Protein AF-A0A962M8Y6-F1 (afdb_monomer_lite)

Secondary structure (DSSP, 8-state):
-HHHHHHHHHHS--SEEEEEEETTT--SHHHHHTT-EEEEEPPP-EEEEETTEEEEGGGG-HHHHTTSTT--TTS-HHHHHHHTT--EEE---EEEEEEE--

Foldseek 3Di:
DLVVVVVCVVPDDDFKDKDKAFPVPDPCPVVVVVVWDFPDWFAKAKFKQDPNDTHHCVCQQLVNCVPDPQDDPPDDSCVSCVVVVIDMDIGRTITMIMDGDD

Sequence (102 aa):
ANRLLKKFKQDNTWSQVISYADRRWSDGDLYFKLNFKLNHINPPGYYYIIDGTRKHRWNYRKDVLKTWDNYADNKTEFQITSEKGIGRVWDCGTMLFILENK

pLDDT: mean 93.29, std 3.56, range [76.12, 98.06]

Radius of gyration: 19.2 Å; chains: 1; bounding box: 42×22×49 Å

Structure (mmCIF, N/CA/C/O backbone):
data_AF-A0A962M8Y6-F1
#
_entry.id   AF-A0A962M8Y6-F1
#
loop_
_atom_site.group_PDB
_atom_site.id
_atom_site.type_symbol
_atom_site.label_atom_id
_atom_site.label_alt_id
_atom_site.label_comp_id
_atom_site.label_asym_id
_atom_site.label_entity_id
_atom_site.label_seq_id
_atom_site.pdbx_PDB_ins_code
_atom_site.Cartn_x
_atom_site.Cartn_y
_atom_site.Cartn_z
_atom_site.occupancy
_atom_site.B_iso_or_equiv
_atom_site.auth_seq_id
_atom_site.auth_comp_id
_atom_site.auth_asym_id
_atom_site.auth_atom_id
_atom_site.pdbx_PDB_model_num
ATOM 1 N N . ALA A 1 1 ? -14.526 -10.928 10.982 1.00 77.25 1 ALA A N 1
ATOM 2 C CA . ALA A 1 1 ? -13.679 -9.902 11.633 1.00 77.25 1 ALA A CA 1
ATOM 3 C C . ALA A 1 1 ? -14.010 -9.686 13.117 1.00 77.25 1 ALA A C 1
ATOM 5 O O . ALA A 1 1 ? -13.115 -9.842 13.937 1.00 77.25 1 ALA A O 1
ATOM 6 N N . ASN A 1 2 ? -15.265 -9.393 13.494 1.00 87.25 2 ASN A N 1
ATOM 7 C CA . ASN A 1 2 ? -15.619 -9.001 14.872 1.00 87.25 2 ASN A CA 1
ATOM 8 C C . ASN A 1 2 ? -15.166 -9.996 15.969 1.00 87.25 2 ASN A C 1
ATOM 10 O O . ASN A 1 2 ? -14.604 -9.592 16.979 1.00 87.25 2 ASN A O 1
ATOM 14 N N . ARG A 1 3 ? -15.326 -11.311 15.746 1.00 94.62 3 ARG A N 1
ATOM 15 C CA . ARG A 1 3 ? -14.891 -12.352 16.703 1.00 94.62 3 ARG A CA 1
ATOM 16 C C . ARG A 1 3 ? -13.381 -12.328 16.976 1.00 94.62 3 ARG A C 1
ATOM 18 O O . ARG A 1 3 ? -12.982 -12.423 18.130 1.00 94.62 3 ARG A O 1
ATOM 25 N N . LEU A 1 4 ? -12.564 -12.172 15.931 1.00 94.62 4 LEU A N 1
ATOM 26 C CA . LEU A 1 4 ? -11.102 -12.135 16.043 1.00 94.62 4 LEU A CA 1
ATOM 27 C C . LEU A 1 4 ? -10.639 -10.863 16.757 1.00 94.62 4 LEU A C 1
ATOM 29 O O . LEU A 1 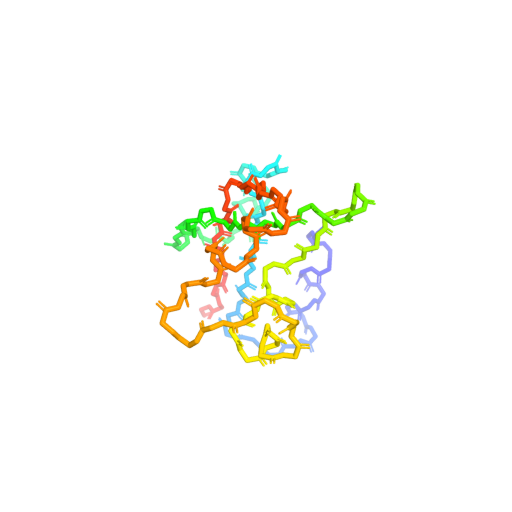4 ? -9.848 -10.939 17.688 1.00 94.62 4 LEU A O 1
ATOM 33 N N . LEU A 1 5 ? -11.191 -9.708 16.370 1.00 95.00 5 LEU A N 1
ATOM 34 C CA . LEU A 1 5 ? -10.881 -8.434 17.018 1.00 95.00 5 LEU A CA 1
ATOM 35 C C . LEU A 1 5 ? -11.287 -8.445 18.497 1.00 95.00 5 LEU A C 1
ATOM 37 O O . LEU A 1 5 ? -10.527 -7.989 19.343 1.00 95.00 5 LEU A O 1
ATOM 41 N N . LYS A 1 6 ? -12.461 -9.000 18.825 1.00 94.88 6 LYS A N 1
ATOM 42 C CA . LYS A 1 6 ? -12.904 -9.161 20.215 1.00 94.88 6 LYS A CA 1
ATOM 43 C C . LYS A 1 6 ? -11.933 -10.029 21.012 1.00 94.88 6 LYS A C 1
ATOM 45 O O . LYS A 1 6 ? -11.557 -9.636 22.109 1.00 94.88 6 LYS A O 1
ATOM 50 N N . LYS A 1 7 ? -11.512 -11.170 20.458 1.00 97.00 7 LYS A N 1
ATOM 51 C CA . LYS A 1 7 ? -10.552 -12.066 21.113 1.00 97.00 7 LYS A CA 1
ATOM 52 C C . LYS A 1 7 ? -9.198 -11.380 21.325 1.00 97.00 7 LYS A C 1
ATOM 54 O O . LYS A 1 7 ? -8.682 -11.405 22.433 1.00 97.00 7 LYS A O 1
ATOM 59 N N . PHE A 1 8 ? -8.692 -10.663 20.318 1.00 95.88 8 PHE A N 1
ATOM 60 C CA . PHE A 1 8 ? -7.471 -9.860 20.436 1.00 95.88 8 PHE A CA 1
ATOM 61 C C . PHE A 1 8 ? -7.546 -8.849 21.590 1.00 95.88 8 PHE A C 1
ATOM 63 O O . PHE A 1 8 ? -6.642 -8.820 22.419 1.00 95.88 8 PHE A O 1
ATOM 70 N N . LYS A 1 9 ? -8.643 -8.080 21.682 1.00 94.75 9 LYS A N 1
ATOM 71 C CA . LYS A 1 9 ? -8.856 -7.088 22.752 1.00 94.75 9 LYS A CA 1
ATOM 72 C C . LYS A 1 9 ? -8.932 -7.696 24.156 1.00 94.75 9 LYS A C 1
ATOM 74 O O . LYS A 1 9 ? -8.698 -6.980 25.119 1.00 94.75 9 LYS A O 1
ATOM 79 N N . GLN A 1 10 ? -9.335 -8.962 24.274 1.00 95.81 10 GLN A N 1
ATOM 80 C CA . GLN A 1 10 ? -9.437 -9.669 25.554 1.00 95.81 10 GLN A CA 1
ATOM 81 C C . GLN A 1 10 ? -8.095 -10.255 25.994 1.00 95.81 10 GLN A C 1
ATOM 83 O O . GLN A 1 10 ? -7.788 -10.244 27.180 1.00 95.81 10 GLN A O 1
ATOM 88 N N . ASP A 1 11 ? -7.311 -10.760 25.041 1.00 97.31 11 ASP A N 1
ATOM 89 C CA . ASP A 1 11 ? -6.089 -11.514 25.331 1.00 97.31 11 ASP A CA 1
ATOM 90 C C . ASP A 1 11 ? -4.833 -10.637 25.398 1.00 97.31 11 ASP A C 1
ATOM 92 O O . ASP A 1 11 ? -3.772 -11.118 25.789 1.00 97.31 11 ASP A O 1
ATOM 96 N N . ASN A 1 12 ? -4.925 -9.371 24.985 1.00 95.81 12 ASN A N 1
ATOM 97 C CA . ASN A 1 12 ? -3.775 -8.481 24.869 1.00 95.81 12 ASN A CA 1
ATOM 98 C C . ASN A 1 12 ? -4.063 -7.127 25.509 1.00 95.81 12 ASN A C 1
ATOM 100 O O . ASN A 1 12 ? -5.139 -6.556 25.328 1.00 95.81 12 ASN A O 1
ATOM 104 N N . THR A 1 13 ? -3.053 -6.563 26.166 1.00 95.00 13 THR A N 1
ATOM 105 C CA . THR A 1 13 ? -3.022 -5.133 26.476 1.00 95.00 13 THR A CA 1
ATOM 106 C C . THR A 1 13 ? -2.729 -4.371 25.190 1.00 95.00 13 THR A C 1
ATOM 108 O O . THR A 1 13 ? -1.762 -4.668 24.491 1.00 95.00 13 THR A O 1
ATOM 111 N N . TRP A 1 14 ? -3.561 -3.389 24.857 1.00 95.81 14 TRP A N 1
ATOM 112 C CA . TRP A 1 14 ? -3.433 -2.628 23.618 1.00 95.81 14 TRP A CA 1
ATOM 113 C C . TRP A 1 14 ? -3.850 -1.174 23.835 1.00 95.81 14 TRP A C 1
ATOM 115 O O . TRP A 1 14 ? -4.734 -0.884 24.640 1.00 95.81 14 TRP A O 1
ATOM 125 N N . SER A 1 15 ? -3.218 -0.268 23.093 1.00 96.06 15 SER A N 1
ATOM 126 C CA . SER A 1 15 ? -3.550 1.162 23.047 1.00 96.06 15 SER A CA 1
ATOM 127 C C . SER A 1 15 ? -4.163 1.555 21.705 1.00 96.06 15 SER A C 1
ATOM 129 O O . SER A 1 15 ? -5.075 2.376 21.644 1.00 96.06 15 SER A O 1
ATOM 131 N N . GLN A 1 16 ? -3.688 0.946 20.616 1.00 96.50 16 GLN A N 1
ATOM 132 C CA . GLN A 1 16 ? -4.096 1.290 19.263 1.00 96.50 16 GLN A CA 1
ATOM 133 C C . GLN A 1 16 ? -4.026 0.075 18.332 1.00 96.50 16 GLN A C 1
ATOM 135 O O . GLN A 1 16 ? -3.123 -0.753 18.437 1.00 96.50 16 GLN A O 1
ATOM 140 N N . VAL A 1 17 ? -4.965 -0.008 17.389 1.00 96.75 17 VAL A N 1
ATOM 141 C CA . VAL A 1 17 ? -4.911 -0.921 16.243 1.00 96.75 17 VAL A CA 1
ATOM 142 C C . VAL A 1 17 ? -4.963 -0.092 14.968 1.00 96.75 17 VAL A C 1
ATOM 144 O O . VAL A 1 17 ? -5.912 0.661 14.752 1.00 96.75 17 VAL A O 1
ATOM 147 N N . ILE A 1 18 ? -3.954 -0.257 14.114 1.00 97.19 18 ILE A N 1
ATOM 148 C CA . ILE A 1 18 ? -3.882 0.372 12.794 1.00 97.19 18 ILE A CA 1
ATOM 149 C C . ILE A 1 18 ? -4.141 -0.697 11.737 1.00 97.19 18 ILE A C 1
ATOM 151 O O . ILE A 1 18 ? -3.589 -1.796 11.799 1.00 97.19 18 ILE A O 1
ATOM 155 N N . SER A 1 19 ? -4.981 -0.386 10.758 1.00 96.50 19 SER A N 1
ATOM 156 C CA . SER A 1 19 ? -5.265 -1.279 9.641 1.00 96.50 19 SER A CA 1
ATOM 157 C C . SER A 1 19 ? -5.433 -0.494 8.348 1.00 96.50 19 SER A C 1
ATOM 159 O O . SER A 1 19 ? -5.817 0.672 8.364 1.00 96.50 19 SER A O 1
ATOM 161 N N . TYR A 1 20 ? -5.148 -1.142 7.223 1.00 96.31 20 TYR A N 1
ATOM 162 C CA . TYR A 1 20 ? -5.227 -0.545 5.896 1.00 96.31 20 TYR A CA 1
ATOM 163 C C . TYR A 1 20 ? -6.264 -1.298 5.070 1.00 96.31 20 TYR A C 1
ATOM 165 O O . TYR A 1 20 ? -6.212 -2.525 4.985 1.00 96.31 20 TYR A O 1
ATOM 173 N N . ALA A 1 21 ? -7.183 -0.566 4.445 1.00 96.25 21 ALA A N 1
ATOM 174 C CA . ALA A 1 21 ? -8.181 -1.115 3.538 1.00 96.25 21 ALA A CA 1
ATOM 175 C C . ALA A 1 21 ? -7.847 -0.728 2.095 1.00 96.25 21 ALA A C 1
ATOM 177 O O . ALA A 1 21 ? -7.706 0.455 1.782 1.00 96.25 21 ALA A O 1
ATOM 178 N N . ASP A 1 22 ? -7.729 -1.709 1.207 1.00 94.44 22 ASP A N 1
ATOM 179 C CA . ASP A 1 22 ? -7.519 -1.462 -0.219 1.00 94.44 22 ASP A CA 1
ATOM 180 C C . ASP A 1 22 ? -8.796 -0.913 -0.866 1.00 94.44 22 ASP A C 1
ATOM 182 O O . ASP A 1 22 ? -9.856 -1.542 -0.809 1.00 94.44 22 ASP A O 1
ATOM 186 N N . ARG A 1 23 ? -8.687 0.252 -1.511 1.00 94.94 23 ARG A N 1
ATOM 187 C CA . ARG A 1 23 ? -9.827 0.965 -2.104 1.00 94.94 23 ARG A CA 1
ATOM 188 C C . ARG A 1 23 ? -10.388 0.305 -3.362 1.00 94.94 23 ARG A C 1
ATOM 190 O O . ARG A 1 23 ? -11.449 0.702 -3.824 1.00 94.94 23 ARG A O 1
ATOM 197 N N . ARG A 1 24 ? -9.700 -0.693 -3.921 1.00 92.75 24 ARG A N 1
ATOM 198 C CA . ARG A 1 24 ? -10.219 -1.519 -5.025 1.00 92.75 24 ARG A CA 1
ATOM 199 C C . ARG A 1 24 ? -11.286 -2.503 -4.553 1.00 92.75 24 ARG A C 1
ATOM 201 O O . ARG A 1 24 ? -12.103 -2.939 -5.354 1.00 92.75 24 ARG A O 1
ATOM 208 N N . TRP A 1 25 ? -11.247 -2.865 -3.271 1.00 92.81 25 TRP A N 1
ATOM 209 C CA . TRP A 1 25 ? -12.052 -3.947 -2.698 1.00 92.81 25 TRP A CA 1
ATOM 210 C C . TRP A 1 25 ? -12.949 -3.496 -1.550 1.00 92.81 25 TRP A C 1
ATOM 212 O O . TRP A 1 25 ? -13.860 -4.225 -1.170 1.00 92.81 25 TRP A O 1
ATOM 222 N N . SER A 1 26 ? -12.671 -2.335 -0.958 1.00 93.81 26 SER A N 1
ATOM 223 C CA . SER A 1 26 ? -13.347 -1.868 0.243 1.00 93.81 26 SER A CA 1
ATOM 224 C C . SER A 1 26 ? -13.679 -0.385 0.158 1.00 93.81 26 SER A C 1
ATOM 226 O O . SER A 1 26 ? -12.856 0.434 -0.244 1.00 93.81 26 SER A O 1
ATOM 228 N N . ASP A 1 27 ? -14.879 -0.059 0.622 1.00 94.25 27 ASP A N 1
ATOM 229 C CA . ASP A 1 27 ? -15.380 1.285 0.915 1.00 94.25 27 ASP A CA 1
ATOM 230 C C . ASP A 1 27 ? -15.172 1.687 2.391 1.00 94.25 27 ASP A C 1
ATOM 232 O O . ASP A 1 27 ? -15.496 2.802 2.792 1.00 94.25 27 ASP A O 1
ATOM 236 N N . GLY A 1 28 ? -14.598 0.791 3.203 1.00 95.56 28 GLY A N 1
ATOM 237 C CA . GLY A 1 28 ? -14.345 1.013 4.623 1.00 95.56 28 GLY A CA 1
ATOM 238 C C . GLY A 1 28 ? -15.493 0.630 5.560 1.00 95.56 28 GLY A C 1
ATOM 239 O O . GLY A 1 28 ? -15.295 0.670 6.773 1.00 95.56 28 GLY A O 1
ATOM 240 N N . ASP A 1 29 ? -16.653 0.196 5.053 1.00 95.94 29 ASP A N 1
ATOM 241 C CA . ASP A 1 29 ? -17.859 -0.067 5.859 1.00 95.94 29 ASP A CA 1
ATOM 242 C C . ASP A 1 29 ? -17.611 -1.043 7.024 1.00 95.94 29 ASP A C 1
ATOM 244 O O . ASP A 1 29 ? -18.009 -0.801 8.167 1.00 95.94 29 ASP A O 1
ATOM 248 N N . LEU A 1 30 ? -16.843 -2.109 6.776 1.00 94.81 30 LEU A N 1
ATOM 249 C CA . LEU A 1 30 ? -16.436 -3.060 7.815 1.00 94.81 30 LEU A CA 1
ATOM 250 C C . LEU A 1 30 ? -15.706 -2.383 8.987 1.00 94.81 30 LEU A C 1
ATOM 252 O O . LEU A 1 30 ? -15.929 -2.739 10.143 1.00 94.81 30 LEU A O 1
ATOM 256 N N . TYR A 1 31 ? -14.816 -1.437 8.696 1.00 96.62 31 TYR A N 1
ATOM 257 C CA . TYR A 1 31 ? -14.012 -0.748 9.701 1.00 96.62 31 TYR A CA 1
ATOM 258 C C . TYR A 1 31 ? -14.868 0.220 10.513 1.00 96.62 31 TYR A C 1
ATOM 260 O O . TYR A 1 31 ? -14.799 0.198 11.745 1.00 96.62 31 TYR A O 1
ATOM 268 N N . PHE A 1 32 ? -15.738 0.983 9.846 1.00 96.12 32 PHE A N 1
ATOM 269 C CA . PHE A 1 32 ? -16.697 1.867 10.510 1.00 96.12 32 PHE A CA 1
ATOM 270 C C . PHE A 1 32 ? -17.609 1.087 11.469 1.00 96.12 32 PHE A C 1
ATOM 272 O O . PHE A 1 32 ? -17.745 1.464 12.632 1.00 96.12 32 PHE A O 1
ATOM 279 N N . LYS A 1 33 ? -18.133 -0.072 11.043 1.00 96.06 33 LYS A N 1
ATOM 280 C CA . LYS A 1 33 ? -18.946 -0.971 11.889 1.00 96.06 33 LYS A CA 1
ATOM 281 C C . LYS A 1 33 ? -18.196 -1.539 13.098 1.00 96.06 33 LYS A C 1
ATOM 283 O O . LYS A 1 33 ? -18.820 -1.929 14.081 1.00 96.06 33 LYS A O 1
ATOM 288 N N . LEU A 1 34 ? -16.867 -1.612 13.038 1.00 95.69 34 LEU A N 1
ATOM 289 C CA . LEU A 1 34 ? -16.008 -2.077 14.133 1.00 95.69 34 LEU A CA 1
ATOM 290 C C . LEU A 1 34 ? -15.462 -0.929 15.001 1.00 95.69 34 LEU A C 1
ATOM 292 O O . LEU A 1 34 ? -14.569 -1.162 15.819 1.00 95.69 34 LEU A O 1
ATOM 296 N N . ASN A 1 35 ? -16.014 0.281 14.854 1.00 95.44 35 ASN A N 1
ATOM 297 C CA . ASN A 1 35 ? -15.618 1.508 15.551 1.00 95.44 35 ASN A CA 1
ATOM 298 C C . ASN A 1 35 ? -14.190 1.988 15.247 1.00 95.44 35 ASN A C 1
ATOM 300 O O . ASN A 1 35 ? -13.622 2.760 16.021 1.00 95.44 35 ASN A O 1
ATOM 304 N N . PHE A 1 36 ? -13.601 1.564 14.126 1.00 97.31 36 PHE A N 1
ATOM 305 C CA . PHE A 1 36 ? -12.408 2.233 13.619 1.00 97.31 36 PHE A CA 1
ATOM 306 C C . PHE A 1 36 ? -12.789 3.604 13.060 1.00 97.31 36 PHE A C 1
ATOM 308 O O . PHE A 1 36 ? -13.867 3.800 12.499 1.00 97.31 36 PHE A O 1
ATOM 315 N N . LYS A 1 37 ? -11.855 4.541 13.159 1.00 97.75 37 LYS A N 1
ATOM 316 C CA . LYS A 1 37 ? -11.941 5.862 12.550 1.00 97.75 37 LYS A CA 1
ATOM 317 C C . LYS A 1 37 ? -11.022 5.920 11.343 1.00 97.75 37 LYS A C 1
ATOM 319 O O . LYS A 1 37 ? -9.879 5.467 11.410 1.00 97.75 37 LYS A O 1
ATOM 324 N N . LEU A 1 38 ? -11.519 6.484 10.247 1.00 97.81 38 LEU A N 1
ATOM 325 C CA . LEU A 1 38 ? -10.673 6.834 9.113 1.00 97.81 38 LEU A CA 1
ATOM 326 C C . LEU A 1 38 ? -9.694 7.919 9.568 1.00 97.81 38 LEU A C 1
ATOM 328 O O . LEU A 1 38 ? -10.118 8.955 10.074 1.00 97.81 38 LEU A O 1
ATOM 332 N N . ASN A 1 39 ? -8.400 7.672 9.403 1.00 97.75 39 ASN A N 1
ATOM 333 C CA . ASN A 1 39 ? -7.369 8.654 9.709 1.00 97.75 39 ASN A CA 1
ATOM 334 C C . ASN A 1 39 ? -6.989 9.451 8.457 1.00 97.75 39 ASN A C 1
ATOM 336 O O . ASN A 1 39 ? -7.092 10.672 8.465 1.00 97.75 39 ASN A O 1
ATOM 340 N N . HIS A 1 40 ? -6.605 8.771 7.371 1.00 97.44 40 HIS A N 1
ATOM 341 C CA . HIS A 1 40 ? -6.372 9.396 6.066 1.00 97.44 40 HIS A CA 1
ATOM 342 C C . HIS A 1 40 ? -6.439 8.377 4.920 1.00 97.44 40 HIS A C 1
ATOM 344 O O . HIS A 1 40 ? -6.517 7.164 5.130 1.00 97.44 40 HIS A O 1
ATOM 350 N N . ILE A 1 41 ? -6.404 8.891 3.690 1.00 97.12 41 ILE A N 1
ATOM 351 C CA . ILE A 1 41 ? -6.342 8.101 2.462 1.00 97.12 41 ILE A CA 1
ATOM 352 C C . ILE A 1 41 ? -4.933 8.205 1.887 1.00 97.12 41 ILE A C 1
ATOM 354 O O . ILE A 1 41 ? -4.449 9.300 1.609 1.00 97.12 41 ILE A O 1
ATOM 358 N N . ASN A 1 42 ? -4.294 7.058 1.679 1.00 95.31 42 ASN A N 1
ATOM 359 C CA . ASN A 1 42 ? -3.018 6.978 0.988 1.00 95.31 42 ASN A CA 1
ATOM 360 C C . ASN A 1 42 ? -3.213 7.139 -0.521 1.00 95.31 42 ASN A C 1
ATOM 362 O O . ASN A 1 42 ? -4.175 6.590 -1.079 1.00 95.31 42 ASN A O 1
ATOM 366 N N . PRO A 1 43 ? -2.285 7.835 -1.198 1.00 94.88 43 PRO A N 1
ATOM 367 C CA . PRO A 1 43 ? -2.314 7.942 -2.645 1.00 94.88 43 PRO A CA 1
ATOM 368 C C . PRO A 1 43 ? -2.141 6.562 -3.305 1.00 94.88 43 PRO A C 1
ATOM 370 O O . PRO A 1 43 ? -1.612 5.636 -2.682 1.00 94.88 43 PRO A O 1
ATOM 373 N N . PRO A 1 44 ? -2.559 6.423 -4.574 1.00 94.00 44 PRO A N 1
ATOM 374 C CA . PRO A 1 44 ? -2.273 5.254 -5.395 1.00 94.00 44 PRO A CA 1
ATOM 375 C C . PRO A 1 44 ? -0.814 4.794 -5.355 1.00 94.00 44 PRO A C 1
ATOM 377 O O . PRO A 1 44 ? 0.118 5.578 -5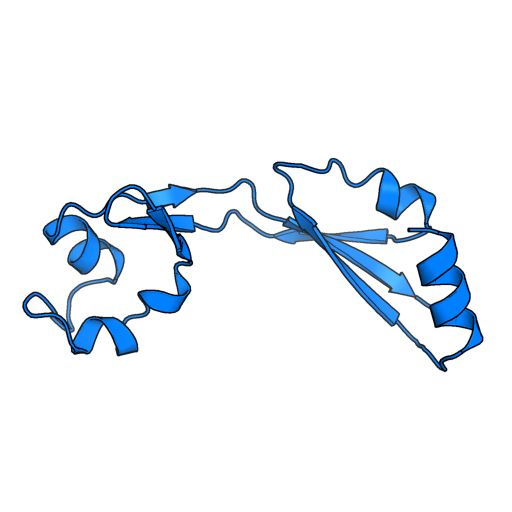.549 1.00 94.00 44 PRO A O 1
ATOM 380 N N . GLY A 1 45 ? -0.628 3.494 -5.156 1.00 91.88 45 GLY A N 1
ATOM 381 C CA . GLY A 1 45 ? 0.596 2.778 -5.471 1.00 91.88 45 GLY A CA 1
ATOM 382 C C . GLY A 1 45 ? 0.617 2.313 -6.928 1.00 91.88 45 GLY A C 1
ATOM 383 O O . GLY A 1 45 ? -0.341 2.478 -7.686 1.00 91.88 45 GLY A O 1
ATOM 384 N N . TYR A 1 46 ? 1.731 1.702 -7.329 1.00 92.69 46 TYR A N 1
ATOM 385 C CA . TYR A 1 46 ? 1.863 1.078 -8.6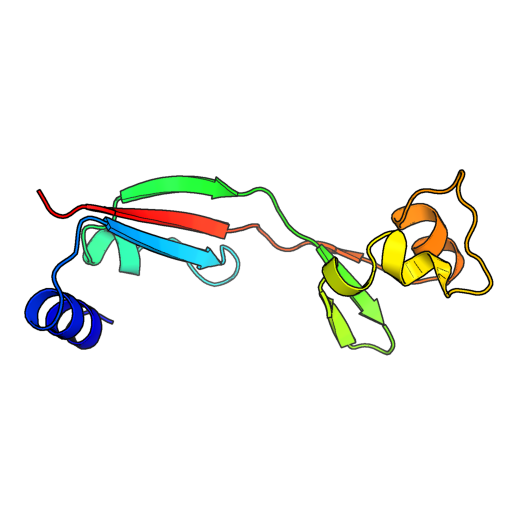43 1.00 92.69 46 TYR A CA 1
ATOM 386 C C . TYR A 1 46 ? 2.593 -0.260 -8.570 1.00 92.69 46 TYR A C 1
ATOM 388 O O . TYR A 1 46 ? 3.394 -0.528 -7.670 1.00 92.69 46 TYR A O 1
ATOM 396 N N . TYR A 1 47 ? 2.311 -1.085 -9.570 1.00 93.94 47 TYR A N 1
ATOM 397 C CA . TYR A 1 47 ? 2.916 -2.382 -9.825 1.00 93.94 47 TYR A CA 1
ATOM 398 C C . TYR A 1 47 ? 3.500 -2.380 -11.232 1.00 93.94 47 TYR A C 1
ATOM 400 O O . TYR A 1 47 ? 2.945 -1.758 -12.138 1.00 93.94 47 TYR A O 1
ATOM 408 N N . TYR A 1 48 ? 4.588 -3.111 -11.424 1.00 94.06 48 TYR A N 1
ATOM 409 C CA . TYR A 1 48 ? 5.128 -3.396 -12.747 1.00 94.06 48 TYR A CA 1
ATOM 410 C C . TYR A 1 48 ? 4.522 -4.684 -13.296 1.00 94.06 48 TYR A C 1
ATOM 412 O O . TYR A 1 48 ? 4.278 -5.622 -12.533 1.00 94.06 48 TYR A O 1
ATOM 420 N N . ILE A 1 49 ? 4.278 -4.734 -14.604 1.00 92.94 49 ILE A N 1
ATOM 421 C CA . ILE A 1 49 ? 3.907 -5.971 -15.297 1.00 92.94 49 ILE A CA 1
ATOM 422 C C . ILE A 1 49 ? 5.174 -6.552 -15.911 1.00 92.94 49 ILE A C 1
ATOM 424 O O . ILE A 1 49 ? 5.697 -5.997 -16.871 1.00 92.94 49 ILE A O 1
ATOM 428 N N . ILE A 1 50 ? 5.644 -7.670 -15.365 1.00 89.69 50 ILE A N 1
ATOM 429 C CA . ILE A 1 50 ? 6.763 -8.432 -15.926 1.00 89.69 50 ILE A CA 1
ATOM 430 C C . ILE A 1 50 ? 6.255 -9.829 -16.236 1.00 89.69 50 ILE A C 1
ATOM 432 O O . ILE A 1 50 ? 5.669 -10.469 -15.360 1.00 89.69 50 ILE A O 1
ATOM 436 N N . ASP A 1 51 ? 6.420 -10.256 -17.487 1.00 88.44 51 ASP A N 1
ATOM 437 C CA . ASP A 1 51 ? 5.980 -11.563 -17.987 1.00 88.44 51 ASP A CA 1
ATOM 438 C C . ASP A 1 51 ? 4.505 -11.853 -17.653 1.00 88.44 51 ASP A C 1
ATOM 440 O O . ASP A 1 51 ? 4.141 -12.895 -17.110 1.00 88.44 51 ASP A O 1
ATOM 444 N N . GLY A 1 52 ? 3.638 -10.857 -17.871 1.00 89.31 52 GLY A N 1
ATOM 445 C CA . GLY A 1 52 ? 2.201 -10.943 -17.576 1.00 89.31 52 GLY A CA 1
ATOM 446 C C . GLY A 1 52 ? 1.836 -10.937 -16.084 1.00 89.31 52 GLY A C 1
ATOM 447 O O . GLY A 1 52 ? 0.654 -10.934 -15.743 1.00 89.31 52 GLY A O 1
ATOM 448 N N . THR A 1 53 ? 2.814 -10.879 -15.179 1.00 92.50 53 THR A N 1
ATOM 449 C CA . THR A 1 53 ? 2.594 -10.927 -13.730 1.00 92.50 53 THR A CA 1
ATOM 450 C C . THR A 1 53 ? 2.783 -9.557 -13.088 1.00 92.50 53 THR A C 1
ATOM 452 O O . THR A 1 53 ? 3.752 -8.847 -13.356 1.00 92.50 53 THR A O 1
ATOM 455 N N . ARG A 1 54 ? 1.882 -9.191 -12.167 1.00 91.62 54 ARG A N 1
ATOM 456 C CA . ARG A 1 54 ? 2.027 -7.975 -11.354 1.00 91.62 54 ARG A CA 1
ATOM 457 C C . ARG A 1 54 ? 3.100 -8.181 -10.291 1.00 91.62 54 ARG A C 1
ATOM 459 O O . ARG A 1 54 ? 2.994 -9.068 -9.446 1.00 91.62 54 ARG A O 1
ATOM 466 N N . LYS A 1 55 ? 4.116 -7.327 -10.303 1.00 93.44 55 LYS A N 1
ATOM 467 C CA . LYS A 1 55 ? 5.212 -7.316 -9.335 1.00 93.44 55 LYS A CA 1
ATOM 468 C C . LYS A 1 55 ? 5.221 -5.975 -8.608 1.00 93.44 55 LYS A C 1
ATOM 470 O O . LYS A 1 55 ? 5.091 -4.919 -9.224 1.00 93.44 55 LYS A O 1
ATOM 475 N N . HIS A 1 56 ? 5.339 -6.020 -7.286 1.00 91.56 56 HIS A N 1
ATOM 476 C CA . HIS A 1 56 ? 5.303 -4.817 -6.459 1.00 91.56 56 HIS A CA 1
ATOM 477 C C . HIS A 1 56 ? 6.500 -3.902 -6.763 1.00 91.56 56 HIS A C 1
ATOM 479 O O . HIS A 1 56 ? 7.620 -4.389 -6.929 1.00 91.56 56 HIS A O 1
ATOM 485 N N . ARG A 1 57 ? 6.279 -2.579 -6.788 1.00 89.75 57 ARG A N 1
ATOM 486 C CA . ARG A 1 57 ? 7.312 -1.561 -7.073 1.00 89.75 57 ARG A CA 1
ATOM 487 C C . ARG A 1 57 ? 8.572 -1.669 -6.211 1.00 89.75 57 ARG A C 1
ATOM 489 O O . ARG A 1 57 ? 9.655 -1.325 -6.659 1.00 89.75 57 ARG A O 1
ATOM 496 N N . TRP A 1 58 ? 8.449 -2.192 -4.990 1.00 90.56 58 TRP A N 1
ATOM 497 C CA . TRP A 1 58 ? 9.583 -2.369 -4.071 1.00 90.56 58 TRP A CA 1
ATOM 498 C C . TRP A 1 58 ? 10.713 -3.231 -4.649 1.00 90.56 58 TRP A C 1
ATOM 500 O O . TRP A 1 58 ? 11.881 -3.020 -4.327 1.00 90.56 58 TRP A O 1
ATOM 510 N N . ASN A 1 59 ? 10.376 -4.159 -5.543 1.00 89.88 59 ASN A N 1
ATOM 511 C CA . ASN A 1 59 ? 11.352 -5.026 -6.200 1.00 89.88 59 ASN A CA 1
ATOM 512 C C . ASN A 1 59 ? 12.153 -4.308 -7.298 1.00 89.88 59 ASN A C 1
ATOM 514 O O . ASN A 1 59 ? 13.070 -4.898 -7.850 1.00 89.88 59 ASN A O 1
ATOM 518 N N . TYR A 1 60 ? 11.813 -3.059 -7.619 1.00 90.62 60 TYR A N 1
ATOM 519 C CA . TYR A 1 60 ? 12.408 -2.288 -8.715 1.00 90.62 60 TYR A CA 1
ATOM 520 C C . TYR A 1 60 ? 12.943 -0.944 -8.239 1.00 90.62 60 TYR A C 1
ATOM 522 O O . TYR A 1 60 ? 13.101 -0.022 -9.024 1.00 90.62 60 TYR A O 1
ATOM 530 N N . ARG A 1 61 ? 13.243 -0.816 -6.946 1.00 91.06 61 ARG A N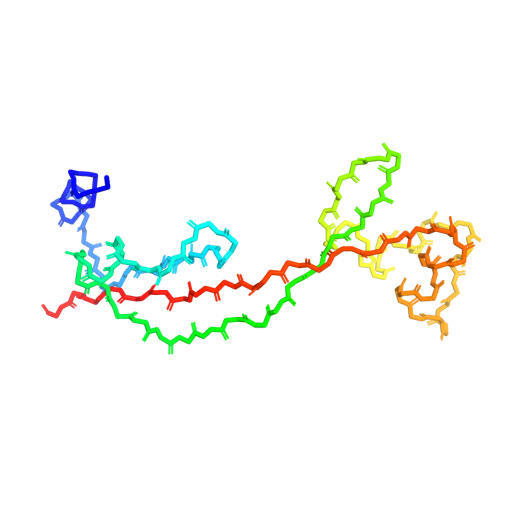 1
ATOM 531 C CA . ARG A 1 61 ? 13.923 0.369 -6.419 1.00 91.06 61 ARG A CA 1
ATOM 532 C C . ARG A 1 61 ? 15.296 0.523 -7.085 1.00 91.06 61 ARG A C 1
ATOM 534 O O . ARG A 1 61 ? 15.903 -0.462 -7.510 1.00 91.06 61 ARG A O 1
ATOM 541 N N . LYS A 1 62 ? 15.808 1.757 -7.157 1.00 88.69 62 LYS A N 1
ATOM 542 C CA . LYS A 1 62 ? 17.086 2.072 -7.827 1.00 88.69 62 LYS A CA 1
ATOM 543 C C . LYS A 1 62 ? 18.247 1.171 -7.392 1.00 88.69 62 LYS A C 1
ATOM 545 O O . LYS A 1 62 ? 19.043 0.786 -8.236 1.00 88.69 62 LYS A O 1
ATOM 550 N N . ASP A 1 63 ? 18.345 0.835 -6.109 1.00 90.31 63 ASP A N 1
ATOM 551 C CA . ASP A 1 63 ? 19.357 -0.074 -5.560 1.00 90.31 63 ASP A CA 1
ATOM 552 C C . ASP A 1 63 ? 19.300 -1.474 -6.185 1.00 90.31 63 ASP A C 1
ATOM 554 O O . ASP A 1 63 ? 20.346 -2.041 -6.485 1.00 90.31 63 ASP A O 1
ATOM 558 N N . VAL A 1 64 ? 18.100 -1.995 -6.450 1.00 91.38 64 VAL A N 1
ATOM 559 C CA . VAL A 1 64 ? 17.905 -3.279 -7.138 1.00 91.38 64 VAL A CA 1
ATOM 560 C C . VAL A 1 64 ? 18.227 -3.149 -8.628 1.00 91.38 64 VAL A C 1
ATOM 562 O O . VAL A 1 64 ? 18.918 -3.997 -9.195 1.00 91.38 64 VAL A O 1
ATOM 565 N N . LEU A 1 65 ? 17.782 -2.056 -9.256 1.00 91.06 65 LEU A N 1
ATOM 566 C CA . LEU A 1 65 ? 17.985 -1.807 -10.686 1.00 91.06 65 LEU A CA 1
ATOM 567 C C . LEU A 1 65 ? 19.453 -1.616 -11.075 1.00 91.06 65 LEU A C 1
ATOM 569 O O . LEU A 1 65 ? 19.772 -1.796 -12.242 1.00 91.06 65 LEU A O 1
ATOM 573 N N . LYS A 1 66 ? 20.357 -1.312 -10.135 1.00 92.44 66 LYS A N 1
ATOM 574 C CA . LYS A 1 66 ? 21.811 -1.234 -10.393 1.00 92.44 66 LYS A CA 1
ATOM 575 C C . LYS A 1 66 ? 22.396 -2.503 -11.009 1.00 92.44 66 LYS A C 1
ATOM 577 O O . LYS A 1 66 ? 23.436 -2.443 -11.650 1.00 92.44 66 LYS A O 1
ATOM 582 N N . THR A 1 67 ? 21.745 -3.641 -10.788 1.00 90.75 67 THR A N 1
ATOM 583 C CA . THR A 1 67 ? 22.154 -4.940 -11.338 1.00 90.75 67 THR A CA 1
ATOM 584 C C . THR A 1 67 ? 21.721 -5.150 -12.790 1.00 90.75 67 THR A C 1
ATOM 586 O O . THR A 1 67 ? 22.076 -6.161 -13.389 1.00 90.75 67 THR A O 1
ATOM 589 N N . TRP A 1 68 ? 20.937 -4.230 -13.360 1.00 91.25 68 TRP A N 1
ATOM 590 C CA . TRP A 1 68 ? 20.445 -4.335 -14.728 1.00 91.25 68 TRP A CA 1
ATOM 591 C C . TRP A 1 68 ? 21.462 -3.777 -15.721 1.00 91.25 68 TRP A C 1
ATOM 593 O O . TRP A 1 68 ? 22.124 -2.773 -15.478 1.00 91.25 68 TRP A O 1
ATOM 603 N N . ASP A 1 69 ? 21.517 -4.409 -16.884 1.00 91.75 69 ASP A N 1
ATOM 604 C CA . ASP A 1 69 ? 22.348 -4.055 -18.034 1.00 91.75 69 ASP A CA 1
ATOM 605 C C . ASP A 1 69 ? 22.100 -2.635 -18.567 1.00 91.75 69 ASP A C 1
ATOM 607 O O . ASP A 1 69 ? 23.038 -1.972 -19.001 1.00 91.75 69 ASP A O 1
ATOM 611 N N . ASN A 1 70 ? 20.861 -2.137 -18.501 1.00 90.81 70 ASN A N 1
ATOM 612 C CA . ASN A 1 70 ? 20.500 -0.792 -18.963 1.00 90.81 70 ASN A CA 1
ATOM 613 C C . ASN A 1 70 ? 20.498 0.276 -17.851 1.00 90.81 70 ASN A C 1
ATOM 615 O O . ASN A 1 70 ? 19.972 1.377 -18.053 1.00 90.81 70 ASN A O 1
ATOM 619 N N . TYR A 1 71 ? 21.041 -0.032 -16.668 1.00 92.31 71 TYR A N 1
ATOM 620 C CA . TYR A 1 71 ? 21.094 0.923 -15.565 1.00 92.31 71 TYR A CA 1
ATOM 621 C C . TYR A 1 71 ? 21.975 2.129 -15.904 1.00 92.31 71 TYR A C 1
ATOM 623 O O . TYR A 1 71 ? 23.103 1.994 -16.371 1.00 92.31 71 TYR A O 1
ATOM 631 N N . ALA A 1 72 ? 21.480 3.323 -15.582 1.00 90.12 72 ALA A N 1
ATOM 632 C CA . ALA A 1 72 ? 22.271 4.543 -15.590 1.00 90.12 72 ALA A CA 1
ATOM 633 C C . ALA A 1 72 ? 21.862 5.426 -14.407 1.00 90.12 72 ALA A C 1
ATOM 635 O O . ALA A 1 72 ? 20.673 5.624 -14.147 1.00 90.12 72 ALA A O 1
ATOM 636 N N . ASP A 1 73 ? 22.843 5.965 -13.681 1.00 90.81 73 ASP A N 1
ATOM 637 C CA . ASP A 1 73 ? 22.594 6.658 -12.410 1.00 90.81 73 ASP A CA 1
ATOM 638 C C . ASP A 1 73 ? 21.782 7.956 -12.581 1.00 90.81 73 ASP A C 1
ATOM 640 O O . ASP A 1 73 ? 20.939 8.303 -11.746 1.00 90.81 73 ASP A O 1
ATOM 644 N N . ASN A 1 74 ? 21.957 8.606 -13.734 1.00 92.75 74 ASN A N 1
ATOM 645 C CA . ASN A 1 74 ? 21.221 9.797 -14.151 1.00 92.75 74 ASN A CA 1
ATOM 646 C C . ASN A 1 74 ? 19.764 9.517 -14.564 1.00 92.75 74 ASN A C 1
ATOM 648 O O . ASN A 1 74 ? 18.994 10.463 -14.729 1.00 92.75 74 ASN A O 1
ATOM 652 N N . LYS A 1 75 ? 19.363 8.250 -14.727 1.00 91.69 75 LYS A N 1
ATOM 653 C CA . LYS A 1 75 ? 17.989 7.876 -15.074 1.00 91.69 75 LYS A CA 1
ATOM 654 C C . LYS A 1 75 ? 17.160 7.619 -13.825 1.00 91.69 75 LYS A C 1
ATOM 656 O O . LYS A 1 75 ? 17.640 7.186 -12.777 1.00 91.69 75 LYS A O 1
ATOM 661 N N . THR A 1 76 ? 15.872 7.892 -13.932 1.00 90.31 76 THR A N 1
ATOM 662 C CA . THR A 1 76 ? 14.874 7.514 -12.930 1.00 90.31 76 THR A CA 1
ATOM 663 C C . THR A 1 76 ? 14.521 6.032 -13.054 1.00 90.31 76 THR A C 1
ATOM 665 O O . THR A 1 76 ? 14.675 5.430 -14.115 1.00 90.31 76 THR A O 1
ATOM 668 N N . GLU A 1 77 ? 13.980 5.451 -11.980 1.00 90.06 77 GLU A N 1
ATOM 669 C CA . GLU A 1 77 ? 13.414 4.090 -11.982 1.00 90.06 77 GLU A CA 1
ATOM 670 C C . GLU A 1 77 ? 12.460 3.873 -13.167 1.00 90.06 77 GLU A C 1
ATOM 672 O O . GLU A 1 77 ? 12.514 2.859 -13.865 1.00 90.06 77 GLU A O 1
ATOM 677 N N . PHE A 1 78 ? 11.607 4.866 -13.428 1.00 89.12 78 PHE A N 1
ATOM 678 C CA . PHE A 1 78 ? 10.648 4.801 -14.517 1.00 89.12 78 PHE A CA 1
ATOM 679 C C . PHE A 1 78 ? 11.315 4.769 -15.890 1.00 89.12 78 PHE A C 1
ATOM 681 O O . PHE A 1 78 ? 10.906 3.983 -16.732 1.00 89.12 78 PHE A O 1
ATOM 688 N N . GLN A 1 79 ? 12.343 5.585 -16.119 1.00 92.25 79 GLN A N 1
ATOM 689 C CA . GLN A 1 79 ? 13.061 5.578 -17.395 1.00 92.25 79 GLN A CA 1
ATOM 690 C C . GLN A 1 79 ? 13.741 4.225 -17.633 1.00 92.25 79 GLN A C 1
ATOM 692 O O . GLN A 1 79 ? 13.552 3.636 -18.691 1.00 92.25 79 GLN A O 1
ATOM 697 N N . ILE A 1 80 ? 14.432 3.683 -16.623 1.00 92.31 80 ILE A N 1
ATOM 698 C CA . ILE A 1 80 ? 15.114 2.379 -16.714 1.00 92.31 80 ILE A CA 1
ATOM 699 C C . ILE A 1 80 ? 14.117 1.255 -17.035 1.00 92.31 80 ILE A C 1
ATOM 701 O O . ILE A 1 80 ? 14.376 0.406 -17.886 1.00 92.31 80 ILE A O 1
ATOM 705 N N . THR A 1 81 ? 12.961 1.250 -16.368 1.00 90.69 81 THR A N 1
ATOM 706 C C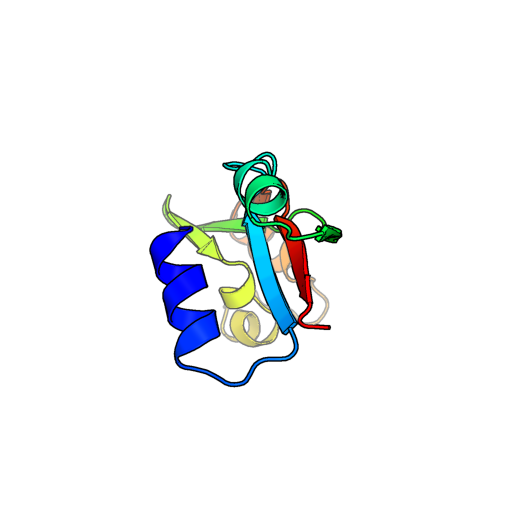A . THR A 1 81 ? 11.919 0.232 -16.588 1.00 90.69 81 THR A CA 1
ATOM 707 C C . THR A 1 81 ? 11.189 0.418 -17.920 1.00 90.69 81 THR A C 1
ATOM 709 O O . THR A 1 81 ? 10.917 -0.564 -18.610 1.00 90.69 81 THR A O 1
ATOM 712 N N . SER A 1 82 ? 10.940 1.662 -18.334 1.00 91.44 82 SER A N 1
ATOM 713 C CA . SER A 1 82 ? 10.298 1.982 -19.612 1.00 91.44 82 SER A CA 1
ATOM 714 C C . SER A 1 82 ? 11.160 1.599 -20.814 1.00 91.44 82 SER A C 1
ATOM 716 O O . SER A 1 82 ? 10.616 1.152 -21.817 1.00 91.44 82 SER A O 1
ATOM 718 N N . GLU A 1 83 ? 12.485 1.738 -20.728 1.00 92.56 83 GLU A N 1
ATOM 719 C CA . GLU A 1 83 ? 13.414 1.327 -21.792 1.00 92.56 83 GLU A CA 1
ATOM 720 C C . GLU A 1 83 ? 13.398 -0.185 -22.043 1.00 92.56 83 GLU A C 1
ATOM 722 O O . GLU A 1 83 ? 13.597 -0.621 -23.172 1.00 92.56 83 GLU A O 1
ATOM 727 N N . LYS A 1 84 ? 13.083 -0.986 -21.017 1.00 89.81 84 LYS A N 1
ATOM 728 C CA . LYS A 1 84 ? 12.836 -2.429 -21.160 1.00 89.81 84 LYS A CA 1
ATOM 729 C C . LYS A 1 84 ? 11.410 -2.770 -21.612 1.00 89.81 84 LYS A C 1
ATOM 731 O O . LYS A 1 84 ? 11.047 -3.941 -21.641 1.00 89.81 84 LYS A O 1
ATOM 736 N N . GLY A 1 85 ? 10.580 -1.770 -21.914 1.00 90.94 85 GLY A N 1
ATOM 737 C CA . GLY A 1 85 ? 9.179 -1.969 -22.287 1.00 90.94 85 GLY A CA 1
ATOM 738 C C . GLY A 1 85 ? 8.280 -2.417 -21.128 1.00 90.94 85 GLY A C 1
ATOM 739 O O . GLY A 1 85 ? 7.188 -2.931 -21.362 1.00 90.94 85 GLY A O 1
ATOM 740 N N . ILE A 1 86 ? 8.711 -2.241 -19.874 1.00 91.94 86 ILE A N 1
ATOM 741 C CA . ILE A 1 86 ? 7.953 -2.695 -18.704 1.00 91.94 86 ILE A CA 1
ATOM 742 C C . ILE A 1 86 ? 6.881 -1.659 -18.351 1.00 91.94 86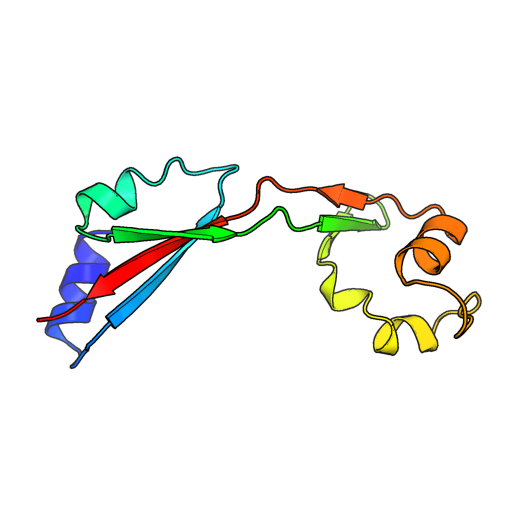 ILE A C 1
ATOM 744 O O . ILE A 1 86 ? 7.168 -0.546 -17.902 1.00 91.94 86 ILE A O 1
ATOM 748 N N . GLY A 1 87 ? 5.617 -2.052 -18.510 1.00 90.94 87 GLY A N 1
ATOM 749 C CA . GLY A 1 87 ? 4.460 -1.232 -18.161 1.00 90.94 87 GLY A CA 1
ATOM 750 C C . GLY A 1 87 ? 4.196 -1.152 -16.653 1.00 90.94 87 GLY A C 1
ATOM 751 O O . GLY A 1 87 ? 4.510 -2.071 -15.890 1.00 90.94 87 GLY A O 1
ATOM 752 N N . ARG A 1 88 ? 3.555 -0.055 -16.224 1.00 91.94 88 ARG A N 1
ATOM 753 C CA . ARG A 1 88 ? 3.066 0.145 -14.850 1.00 91.94 88 ARG A CA 1
ATOM 754 C C . ARG A 1 88 ? 1.545 0.135 -14.801 1.00 91.94 88 ARG A C 1
ATOM 756 O O . ARG A 1 88 ? 0.891 0.713 -15.662 1.00 91.94 88 ARG A O 1
ATOM 763 N N . VAL A 1 89 ? 0.998 -0.458 -13.746 1.00 92.62 89 VAL A N 1
ATOM 764 C CA . VAL A 1 89 ? -0.427 -0.401 -13.405 1.00 92.62 89 VAL A CA 1
ATOM 765 C C . VAL A 1 89 ? -0.576 0.225 -12.034 1.00 92.62 89 VAL A C 1
ATOM 767 O O . VAL A 1 89 ? 0.050 -0.220 -11.071 1.00 92.62 89 VAL A O 1
ATOM 770 N N . TRP A 1 90 ? -1.420 1.245 -11.960 1.00 93.25 90 TRP A N 1
ATOM 771 C CA . TRP A 1 90 ? -1.738 1.948 -10.727 1.00 93.25 90 TRP A CA 1
ATOM 772 C C . TRP A 1 90 ? -2.889 1.259 -9.999 1.00 93.25 90 TRP A C 1
ATOM 774 O O . TRP A 1 90 ? -3.808 0.730 -10.628 1.00 93.25 90 TRP A O 1
ATOM 784 N N . ASP A 1 91 ? -2.822 1.239 -8.673 1.00 92.19 91 ASP A N 1
ATOM 785 C CA . ASP A 1 91 ? -3.961 0.869 -7.838 1.00 92.19 91 ASP A CA 1
ATOM 786 C C . ASP A 1 91 ? -4.780 2.113 -7.444 1.00 92.19 91 ASP A C 1
ATOM 788 O O . ASP A 1 91 ? -4.568 3.208 -7.959 1.00 92.19 91 ASP A O 1
ATOM 792 N N . CYS A 1 92 ? -5.768 1.943 -6.566 1.00 93.81 92 CYS A N 1
ATOM 793 C CA . CYS A 1 92 ? -6.625 3.039 -6.109 1.00 93.81 92 CYS A CA 1
ATOM 794 C C . CYS A 1 92 ? -6.185 3.617 -4.751 1.00 93.81 92 CYS A C 1
ATOM 796 O O . CYS A 1 92 ? -6.910 4.417 -4.157 1.00 93.81 92 CYS A O 1
ATOM 798 N N . GLY A 1 93 ? -5.017 3.222 -4.242 1.00 94.88 93 GLY A N 1
ATOM 799 C CA . GLY A 1 93 ? -4.537 3.549 -2.904 1.00 94.88 93 GLY A CA 1
ATOM 800 C C . GLY A 1 93 ? -5.264 2.776 -1.802 1.00 94.88 93 GLY A C 1
ATOM 801 O O . GLY A 1 93 ? -6.056 1.861 -2.047 1.00 94.88 93 GLY A O 1
ATOM 802 N N . THR A 1 94 ? -5.006 3.166 -0.555 1.00 96.69 94 THR A N 1
ATOM 803 C CA . THR A 1 94 ? -5.557 2.498 0.635 1.00 96.69 94 THR A CA 1
ATOM 804 C C . THR A 1 94 ? -6.125 3.504 1.628 1.00 96.69 94 THR A C 1
ATOM 806 O O . THR A 1 94 ? -5.595 4.601 1.761 1.00 96.69 94 THR A O 1
ATOM 809 N N . MET A 1 95 ? -7.142 3.123 2.391 1.00 97.81 95 MET A N 1
ATOM 810 C CA . MET A 1 95 ? -7.633 3.885 3.542 1.00 97.81 95 MET A CA 1
ATOM 811 C C . MET A 1 95 ? -6.942 3.403 4.818 1.00 97.81 95 MET A C 1
ATOM 813 O O . MET A 1 95 ? -6.947 2.202 5.087 1.00 97.81 95 MET A O 1
ATOM 817 N N . LEU A 1 96 ? -6.364 4.317 5.598 1.00 98.06 96 LEU A N 1
ATOM 818 C CA . LEU A 1 96 ? -5.794 4.007 6.909 1.00 98.06 96 LEU A CA 1
ATOM 819 C C . LEU A 1 96 ? -6.867 4.189 7.984 1.00 98.06 96 LEU A C 1
ATOM 821 O O . LEU A 1 96 ? -7.394 5.285 8.178 1.00 98.06 96 LEU A O 1
ATOM 825 N N . PHE A 1 97 ? -7.147 3.116 8.713 1.00 98.06 97 PHE A N 1
ATOM 826 C CA . PHE A 1 97 ? -8.095 3.067 9.816 1.00 98.06 97 PHE A CA 1
ATOM 827 C C . PHE A 1 97 ? -7.381 2.889 11.152 1.00 98.06 97 PHE A C 1
ATOM 829 O O . PHE A 1 97 ? -6.471 2.068 11.277 1.00 98.06 97 PHE A O 1
ATOM 836 N N . ILE A 1 98 ? -7.839 3.625 12.162 1.00 98.00 98 ILE A N 1
ATOM 837 C CA . ILE A 1 98 ? -7.309 3.587 13.524 1.00 98.00 98 ILE A CA 1
ATOM 838 C C . ILE A 1 98 ? -8.435 3.275 14.504 1.00 98.00 98 ILE A C 1
ATOM 840 O O . ILE A 1 98 ? -9.488 3.908 14.486 1.00 98.00 98 ILE A O 1
ATOM 844 N N . LEU A 1 99 ? -8.191 2.320 15.391 1.00 97.12 99 LEU A N 1
ATOM 845 C CA . LEU A 1 99 ? -9.012 2.052 16.562 1.00 97.12 99 LEU A CA 1
ATOM 846 C C . LEU A 1 99 ? -8.174 2.322 17.810 1.00 97.12 99 LEU A C 1
ATOM 848 O O . LEU A 1 99 ? -7.096 1.754 17.950 1.00 97.12 99 LEU A O 1
ATOM 852 N N . GLU A 1 100 ? -8.675 3.156 18.712 1.00 95.94 100 GLU A N 1
ATOM 853 C CA . GLU A 1 100 ? -7.988 3.531 19.952 1.00 95.94 100 GLU A CA 1
ATOM 854 C C . GLU A 1 100 ? -8.682 2.896 21.159 1.00 95.94 100 GLU A C 1
ATOM 856 O O . GLU A 1 100 ? -9.914 2.814 21.202 1.00 95.94 100 GLU A O 1
ATOM 861 N N . ASN A 1 101 ? -7.885 2.445 22.126 1.00 91.56 101 ASN A N 1
ATOM 862 C CA . ASN A 1 101 ? -8.340 2.033 23.446 1.00 91.56 101 ASN A CA 1
ATOM 863 C C . ASN A 1 101 ? -8.189 3.235 24.378 1.00 91.56 101 ASN A C 1
ATOM 865 O O . ASN A 1 101 ? -7.067 3.692 24.597 1.00 91.56 101 ASN A O 1
ATOM 869 N N . LYS A 1 102 ? -9.309 3.777 24.850 1.00 76.12 102 LYS A N 1
ATOM 870 C CA . LYS A 1 102 ? -9.318 4.881 25.813 1.00 76.12 102 LYS A CA 1
ATOM 871 C C . LYS A 1 102 ? -9.341 4.350 27.234 1.00 76.12 102 LYS A C 1
ATOM 873 O O . LYS A 1 102 ? -10.041 3.336 27.444 1.00 76.12 102 LYS A O 1
#